Protein AF-A0A7C3SGL2-F1 (afdb_monomer_lite)

Foldseek 3Di:
DDDDDDDPDDDDDPPDDDDDDDDDDDPPDDDPDPVVVVQVVLLVCCVVVPLVSVVVVLVVCVVVLLVVLVVLAPPVCVVVDDSVVLSVVLSVVCSVCVVVCSVCVVDGPSVVSSVSSVVSSVVVCCVCVNPVVVVVVVVPPPDDDDDDDDDCPPPVVPVVPPPPDDDDDDDD

Structure (mmCIF, N/CA/C/O backbone):
data_AF-A0A7C3SGL2-F1
#
_entry.id   AF-A0A7C3SGL2-F1
#
loop_
_atom_site.group_PDB
_atom_site.id
_atom_site.type_symbol
_atom_site.label_atom_id
_atom_site.label_alt_id
_atom_site.label_comp_id
_atom_site.label_asym_id
_atom_site.label_entity_id
_atom_site.label_seq_id
_atom_site.pdbx_PDB_ins_code
_atom_site.Cartn_x
_atom_site.Cartn_y
_atom_site.Cartn_z
_atom_site.occupancy
_atom_site.B_iso_or_equiv
_atom_site.auth_seq_id
_atom_site.auth_comp_id
_atom_site.auth_asym_id
_atom_site.auth_atom_id
_atom_site.pdbx_PDB_model_num
ATOM 1 N N . MET A 1 1 ? -5.826 -8.218 -45.890 1.00 40.28 1 MET A N 1
ATOM 2 C CA . MET A 1 1 ? -5.444 -8.233 -44.462 1.00 40.28 1 MET A CA 1
ATOM 3 C C . MET A 1 1 ? -5.030 -6.820 -44.098 1.00 40.28 1 MET A C 1
ATOM 5 O O . MET A 1 1 ? -3.961 -6.387 -44.502 1.00 40.28 1 MET A O 1
ATOM 9 N N . GLY A 1 2 ? -5.971 -6.060 -43.537 1.00 35.06 2 GLY A N 1
ATOM 10 C CA . GLY A 1 2 ? -5.929 -4.599 -43.487 1.00 35.06 2 GLY A CA 1
ATOM 11 C C . GLY A 1 2 ? -5.451 -4.060 -42.144 1.00 35.06 2 GLY A C 1
ATOM 12 O O . GLY A 1 2 ? -5.992 -4.415 -41.101 1.00 35.06 2 GLY A O 1
ATOM 13 N N . PHE A 1 3 ? -4.456 -3.180 -42.222 1.00 42.38 3 PHE A N 1
ATOM 14 C CA . PHE A 1 3 ? -4.116 -2.176 -41.222 1.00 42.38 3 PHE A CA 1
ATOM 15 C C . PHE A 1 3 ? -5.347 -1.317 -40.899 1.00 42.38 3 PHE A C 1
ATOM 17 O O . PHE A 1 3 ? -5.945 -0.739 -41.804 1.00 42.38 3 PHE A O 1
ATOM 24 N N . LEU A 1 4 ? -5.673 -1.163 -39.617 1.00 43.72 4 LEU A N 1
ATOM 25 C CA . LEU A 1 4 ? -6.458 -0.029 -39.136 1.00 43.72 4 LEU A CA 1
ATOM 26 C C . LEU A 1 4 ? -5.603 0.768 -38.154 1.00 43.72 4 LEU A C 1
ATOM 28 O O . LEU A 1 4 ? -5.586 0.512 -36.952 1.00 43.72 4 LEU A O 1
ATOM 32 N N . LEU A 1 5 ? -4.902 1.757 -38.717 1.00 39.53 5 LEU A N 1
ATOM 33 C CA . LEU A 1 5 ? -4.623 3.019 -38.044 1.00 39.53 5 LEU A CA 1
ATOM 34 C C . LEU A 1 5 ? -5.968 3.594 -37.591 1.00 39.53 5 LEU A C 1
ATOM 36 O O . LEU A 1 5 ? -6.777 4.005 -38.425 1.00 39.53 5 LEU A O 1
ATOM 40 N N . ARG A 1 6 ? -6.203 3.666 -36.283 1.00 41.56 6 ARG A N 1
ATOM 41 C CA . ARG A 1 6 ? -7.149 4.641 -35.748 1.00 41.56 6 ARG A CA 1
ATOM 42 C C . ARG A 1 6 ? -6.323 5.835 -35.284 1.00 41.56 6 ARG A C 1
ATOM 44 O O . ARG A 1 6 ? -5.596 5.742 -34.301 1.00 41.56 6 ARG A O 1
ATOM 51 N N . HIS A 1 7 ? -6.415 6.904 -36.069 1.00 41.22 7 HIS A N 1
ATOM 52 C CA . HIS A 1 7 ? -5.991 8.253 -35.721 1.00 41.22 7 HIS A CA 1
ATOM 53 C C . HIS A 1 7 ? -6.457 8.578 -34.298 1.00 41.22 7 HIS A C 1
ATOM 55 O O . HIS A 1 7 ? -7.657 8.549 -34.025 1.00 41.22 7 HIS A O 1
ATOM 61 N N . TYR A 1 8 ? -5.511 8.848 -33.401 1.00 38.25 8 TYR A N 1
ATOM 62 C CA . TYR A 1 8 ? -5.802 9.586 -32.181 1.00 38.25 8 TYR A CA 1
ATOM 63 C C . TYR A 1 8 ? -5.614 11.053 -32.541 1.00 38.25 8 TYR A C 1
ATOM 65 O O . TYR A 1 8 ? -4.495 11.551 -32.646 1.00 38.25 8 TYR A O 1
ATOM 73 N N . ASP A 1 9 ? -6.735 11.664 -32.886 1.00 33.16 9 ASP A N 1
ATOM 74 C CA . ASP A 1 9 ? -6.850 13.062 -33.246 1.00 33.16 9 ASP A CA 1
ATOM 75 C C . ASP A 1 9 ? -6.618 13.907 -31.988 1.00 33.16 9 ASP A C 1
ATOM 77 O O . ASP A 1 9 ? -7.224 13.679 -30.937 1.00 33.16 9 ASP A O 1
ATOM 81 N N . ALA A 1 10 ? -5.650 14.812 -32.082 1.00 41.94 10 ALA A N 1
ATOM 82 C CA . ALA A 1 10 ? -5.288 15.741 -31.033 1.00 41.94 10 ALA A CA 1
ATOM 83 C C . ALA A 1 10 ? -6.213 16.953 -31.131 1.00 41.94 10 ALA A C 1
ATOM 85 O O . ALA A 1 10 ? -6.023 17.792 -32.006 1.00 41.94 10 ALA A O 1
ATOM 86 N N . HIS A 1 11 ? -7.167 17.067 -30.209 1.00 36.38 11 HIS A N 1
ATOM 87 C CA . HIS A 1 11 ? -7.841 18.334 -29.957 1.00 36.38 11 HIS A CA 1
ATOM 88 C C . HIS A 1 11 ? -7.804 18.691 -28.471 1.00 36.38 11 HIS A C 1
ATOM 90 O O . HIS A 1 11 ? -8.339 17.987 -27.619 1.00 36.38 11 HIS A O 1
ATOM 96 N N . GLU A 1 12 ? -7.122 19.813 -28.245 1.00 34.84 12 GLU A N 1
ATOM 97 C CA . GLU A 1 12 ? -7.320 20.818 -27.204 1.00 34.84 12 GLU A CA 1
ATOM 98 C C . GLU A 1 12 ? -7.155 20.396 -25.737 1.00 34.84 12 GLU A C 1
ATOM 100 O O . GLU A 1 12 ? -8.082 19.990 -25.042 1.00 34.84 12 GLU A O 1
ATOM 105 N N . VAL A 1 13 ? -5.928 20.587 -25.245 1.00 38.31 13 VAL A N 1
ATOM 106 C CA . VAL A 1 13 ? -5.643 20.722 -23.816 1.00 38.31 13 VAL A CA 1
ATOM 107 C C . VAL A 1 13 ? -6.081 22.121 -23.385 1.00 38.31 13 VAL A C 1
ATOM 109 O O . VAL A 1 13 ? -5.330 23.083 -23.533 1.00 38.31 13 VAL A O 1
ATOM 112 N N . ASP A 1 14 ? -7.295 22.219 -22.849 1.00 34.22 14 ASP A N 1
ATOM 113 C CA . ASP A 1 14 ? -7.682 23.317 -21.968 1.00 34.22 14 ASP A CA 1
ATOM 114 C C . ASP A 1 14 ? -6.989 23.095 -20.611 1.00 34.22 14 ASP A C 1
ATOM 116 O O . ASP A 1 14 ? -7.275 22.150 -19.871 1.00 34.22 14 ASP A O 1
ATOM 120 N N . MET A 1 15 ? -5.966 23.910 -20.351 1.00 50.91 15 MET A N 1
ATOM 121 C CA . MET A 1 15 ? -5.244 23.970 -19.084 1.00 50.91 15 MET A CA 1
ATOM 122 C C . MET A 1 15 ? -5.965 24.927 -18.130 1.00 50.91 15 MET A C 1
ATOM 124 O O . MET A 1 15 ? -5.590 26.091 -18.065 1.00 50.91 15 MET A O 1
ATOM 128 N N . ASP A 1 16 ? -6.946 24.427 -17.377 1.00 42.88 16 ASP A N 1
ATOM 129 C CA . ASP A 1 16 ? -7.250 24.865 -16.003 1.00 42.88 16 ASP A CA 1
ATOM 130 C C . ASP A 1 16 ? -8.246 23.886 -15.346 1.00 42.88 16 ASP A C 1
ATOM 132 O O . ASP A 1 16 ? -9.463 24.035 -15.433 1.00 42.88 16 ASP A O 1
ATOM 136 N N . GLN A 1 17 ? -7.755 22.824 -14.694 1.00 40.81 17 GLN A N 1
ATOM 137 C CA . GLN A 1 17 ? -8.630 21.974 -13.880 1.00 40.81 17 GLN A CA 1
ATOM 138 C C . GLN A 1 17 ? -7.907 21.479 -12.617 1.00 40.81 17 GLN A C 1
ATOM 140 O O . GLN A 1 17 ? -6.964 20.688 -12.718 1.00 40.81 17 GLN A O 1
ATOM 145 N N . PRO A 1 18 ? -8.322 21.908 -11.407 1.00 41.19 18 PRO A N 1
ATOM 146 C CA . PRO A 1 18 ? -7.765 21.374 -10.173 1.00 41.19 18 PRO A CA 1
ATOM 147 C C . PRO A 1 18 ? -8.177 19.907 -10.025 1.00 41.19 18 PRO A C 1
ATOM 149 O O . PRO A 1 18 ? -9.315 19.538 -10.308 1.00 41.19 18 PRO A O 1
ATOM 152 N N . ALA A 1 19 ? -7.231 19.074 -9.585 1.00 42.19 19 ALA A N 1
ATOM 153 C CA . ALA A 1 19 ? -7.353 17.629 -9.422 1.00 42.19 19 ALA A CA 1
ATOM 154 C C . ALA A 1 19 ? -8.522 17.230 -8.495 1.00 42.19 19 ALA A C 1
ATOM 156 O O . ALA A 1 19 ? -8.354 16.991 -7.300 1.00 42.19 19 ALA A O 1
ATOM 157 N N . GLY A 1 20 ? -9.720 17.152 -9.070 1.00 42.62 20 GLY A N 1
ATOM 158 C CA . GLY A 1 20 ? -10.919 16.596 -8.469 1.00 42.62 20 GLY A CA 1
ATOM 159 C C . GLY A 1 20 ? -10.934 15.082 -8.631 1.00 42.62 20 GLY A C 1
ATOM 160 O O . GLY A 1 20 ? -11.043 14.558 -9.736 1.00 42.62 20 GLY A O 1
ATOM 161 N N . GLN A 1 21 ? -10.800 14.399 -7.499 1.00 50.38 21 GLN A N 1
ATOM 162 C CA . GLN A 1 21 ? -11.311 13.067 -7.180 1.00 50.38 21 GLN A CA 1
ATOM 163 C C . GLN A 1 21 ? -12.211 12.434 -8.273 1.00 50.38 21 GLN A C 1
ATOM 165 O O . GLN A 1 21 ? -13.401 12.729 -8.358 1.00 50.38 21 GLN A O 1
ATOM 170 N N . GLN A 1 22 ? -11.678 11.498 -9.066 1.00 39.56 22 GLN A N 1
ATOM 171 C CA . GLN A 1 22 ? -12.520 10.542 -9.791 1.00 39.56 22 GLN A CA 1
ATOM 172 C C . GLN A 1 22 ? -12.807 9.350 -8.862 1.00 39.56 22 GLN A C 1
ATOM 174 O O . GLN A 1 22 ? -11.872 8.617 -8.524 1.00 39.56 22 GLN A O 1
ATOM 179 N N . PRO A 1 23 ? -14.055 9.131 -8.404 1.00 52.06 23 PRO A N 1
ATOM 180 C CA . PRO A 1 23 ? -14.408 7.886 -7.732 1.00 52.06 23 PRO A CA 1
ATOM 181 C C . PRO A 1 23 ? -14.334 6.714 -8.733 1.00 52.06 23 PRO A C 1
ATOM 183 O O . PRO A 1 23 ? -14.708 6.881 -9.898 1.00 52.06 23 PRO A O 1
ATOM 186 N N . PRO A 1 24 ? -13.850 5.525 -8.325 1.00 50.03 24 PRO A N 1
ATOM 187 C CA . PRO A 1 24 ? -13.756 4.376 -9.221 1.00 50.03 24 PRO A CA 1
ATOM 188 C C . PRO A 1 24 ? -15.155 3.873 -9.635 1.00 50.03 24 PRO A C 1
ATOM 190 O O . PRO A 1 24 ? -16.049 3.793 -8.788 1.00 50.03 24 PRO A O 1
ATOM 193 N N . PRO A 1 25 ? -15.365 3.491 -10.911 1.00 38.38 25 PRO A N 1
ATOM 194 C CA . PRO A 1 25 ? -16.620 2.898 -11.355 1.00 38.38 25 PRO A CA 1
ATOM 195 C C . PRO A 1 25 ? -16.770 1.466 -10.823 1.00 38.38 25 PRO A C 1
ATOM 197 O O . PRO A 1 25 ? -15.850 0.655 -10.926 1.00 38.38 25 PRO A O 1
ATOM 200 N N . GLY A 1 26 ? -17.967 1.141 -10.326 1.00 42.38 26 GLY A N 1
ATOM 201 C CA . GLY A 1 26 ? -18.420 -0.243 -10.169 1.00 42.38 26 GLY A CA 1
ATOM 202 C C . GLY A 1 26 ? -18.494 -0.767 -8.738 1.00 42.38 26 GLY A C 1
ATOM 203 O O . GLY A 1 26 ? -17.855 -1.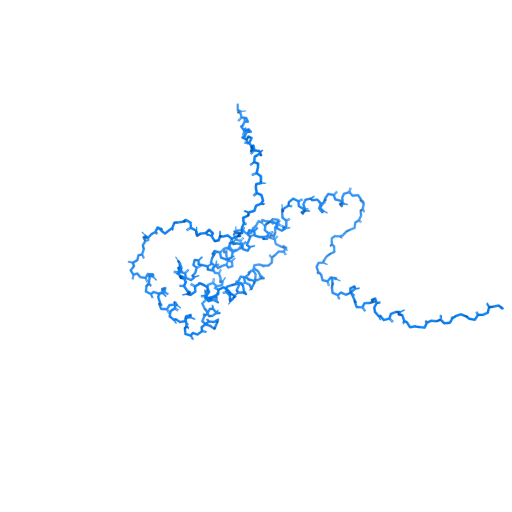762 -8.408 1.00 42.38 26 GLY A O 1
ATOM 204 N N . SER A 1 27 ? -19.363 -0.164 -7.921 1.00 53.22 27 SER A N 1
ATOM 205 C CA . SER A 1 27 ? -20.055 -0.886 -6.848 1.00 53.22 27 SER A CA 1
ATOM 206 C C . SER A 1 27 ? -21.017 -1.891 -7.493 1.00 53.22 27 SER A C 1
ATOM 208 O O . SER A 1 27 ? -22.192 -1.609 -7.714 1.00 53.22 27 SER A O 1
ATOM 210 N N . ALA A 1 28 ? -20.489 -3.048 -7.888 1.00 41.00 28 ALA A N 1
ATOM 211 C CA . ALA A 1 28 ? -21.296 -4.223 -8.178 1.00 41.00 28 ALA A CA 1
ATOM 212 C C . ALA A 1 28 ? -21.354 -5.057 -6.897 1.00 41.00 28 ALA A C 1
ATOM 214 O O . ALA A 1 28 ? -20.497 -5.896 -6.624 1.00 41.00 28 ALA A O 1
ATOM 215 N N . ALA A 1 29 ? -22.365 -4.757 -6.088 1.00 49.97 29 ALA A N 1
ATOM 216 C CA . ALA A 1 29 ? -22.793 -5.569 -4.968 1.00 49.97 29 ALA A CA 1
ATOM 217 C C . ALA A 1 29 ? -23.183 -6.977 -5.454 1.00 49.97 29 ALA A C 1
ATOM 219 O O . ALA A 1 29 ? -24.191 -7.129 -6.138 1.00 49.97 29 ALA A O 1
ATOM 220 N N . ALA A 1 30 ? -22.404 -7.999 -5.092 1.00 42.50 30 ALA A N 1
ATOM 221 C CA . ALA A 1 30 ? -22.824 -9.404 -5.113 1.00 42.50 30 ALA A CA 1
ATOM 222 C C . ALA A 1 30 ? -21.832 -10.268 -4.308 1.00 42.50 30 ALA A C 1
ATOM 224 O O . ALA A 1 30 ? -20.790 -10.662 -4.823 1.00 42.50 30 ALA A O 1
ATOM 225 N N . GLY A 1 31 ? -22.158 -10.547 -3.038 1.00 38.16 31 GLY A N 1
ATOM 226 C CA . GLY A 1 31 ? -21.374 -11.439 -2.161 1.00 38.16 31 GLY A CA 1
ATOM 227 C C . GLY A 1 31 ? -21.584 -11.244 -0.648 1.00 38.16 31 GLY A C 1
ATOM 228 O O . GLY A 1 31 ? -20.741 -11.616 0.159 1.00 38.16 31 GLY A O 1
ATOM 229 N N . 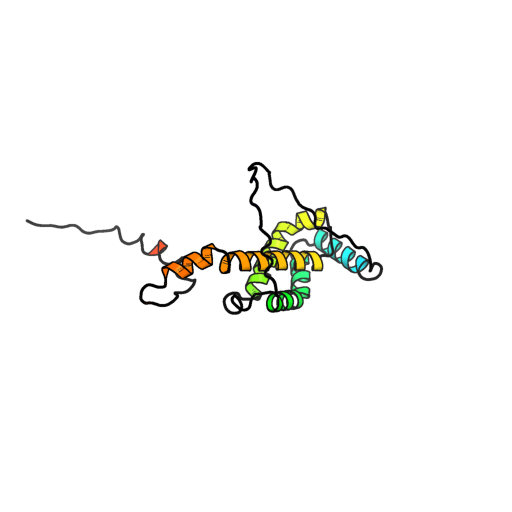ALA A 1 32 ? -22.676 -10.605 -0.223 1.00 49.41 32 ALA A N 1
ATOM 230 C CA . ALA A 1 32 ? -22.845 -10.117 1.144 1.00 49.41 32 ALA A CA 1
ATOM 231 C C . ALA A 1 32 ? -23.576 -11.124 2.050 1.00 49.41 32 ALA A C 1
ATOM 233 O O . ALA A 1 32 ? -24.800 -11.173 2.063 1.00 49.41 32 ALA A O 1
ATOM 234 N N . ALA A 1 33 ? -22.824 -11.896 2.836 1.00 38.78 33 ALA A N 1
ATOM 235 C CA . ALA A 1 33 ? -23.295 -12.407 4.133 1.00 38.78 33 ALA A CA 1
ATOM 236 C C . ALA A 1 33 ? -22.122 -12.815 5.042 1.00 38.78 33 ALA A C 1
ATOM 238 O O . ALA A 1 33 ? -22.171 -12.576 6.243 1.00 38.78 33 ALA A O 1
ATOM 239 N N . GLY A 1 34 ? -21.042 -13.365 4.470 1.00 39.00 34 GLY A N 1
ATOM 240 C CA . GLY A 1 34 ? -19.826 -13.733 5.214 1.00 39.00 34 GLY A CA 1
ATOM 241 C C . GLY A 1 34 ? -18.689 -12.707 5.135 1.00 39.00 34 GLY A C 1
ATOM 242 O O . GLY A 1 34 ? -17.963 -12.521 6.105 1.00 39.00 34 GLY A O 1
ATOM 243 N N . GLU A 1 35 ? -18.549 -12.006 4.005 1.00 44.72 35 GLU A N 1
ATOM 244 C CA . GLU A 1 35 ? -17.431 -11.076 3.770 1.00 44.72 35 GLU A CA 1
ATOM 245 C C . GLU A 1 35 ? -17.651 -9.714 4.453 1.00 44.72 35 GLU A C 1
ATOM 247 O O . GLU A 1 35 ? -16.759 -9.206 5.128 1.00 44.72 35 GLU A O 1
ATOM 252 N N . GLY A 1 36 ? -18.881 -9.186 4.422 1.00 55.59 36 GLY A N 1
ATOM 253 C CA . GLY A 1 36 ? -19.193 -7.867 4.991 1.00 55.59 36 GLY A CA 1
ATOM 254 C C . GLY A 1 36 ? -19.012 -7.752 6.513 1.00 55.59 36 GLY A C 1
ATOM 255 O O . GLY A 1 36 ? -18.669 -6.681 7.009 1.00 55.59 36 GLY A O 1
ATOM 256 N N . HIS A 1 37 ? -19.188 -8.843 7.270 1.00 53.66 37 HIS A N 1
ATOM 257 C CA . HIS A 1 37 ? -18.970 -8.830 8.723 1.00 53.66 37 HIS A CA 1
ATOM 258 C C . HIS A 1 37 ? -17.475 -8.765 9.080 1.00 53.66 37 HIS A C 1
ATOM 260 O O . HIS A 1 37 ? -17.079 -8.012 9.971 1.00 53.66 37 HIS A O 1
ATOM 266 N N . LEU A 1 38 ? -16.639 -9.504 8.339 1.00 59.56 38 LEU A N 1
ATOM 267 C CA . LEU A 1 38 ? -15.179 -9.482 8.489 1.00 59.56 38 LEU A CA 1
ATOM 268 C C . LEU A 1 38 ? -14.607 -8.109 8.112 1.00 59.56 38 LEU A C 1
ATOM 270 O O . LEU A 1 38 ? -13.678 -7.617 8.761 1.00 59.56 38 LEU A O 1
ATOM 274 N N . ASP A 1 39 ? -15.206 -7.459 7.114 1.00 76.50 39 ASP A N 1
ATOM 275 C CA . ASP A 1 39 ? -14.861 -6.096 6.719 1.00 76.50 39 ASP A CA 1
ATOM 276 C C . ASP A 1 39 ? -15.219 -5.083 7.812 1.00 76.50 39 ASP A C 1
ATOM 278 O O . ASP A 1 39 ? -14.394 -4.238 8.169 1.00 76.50 39 ASP A O 1
ATOM 282 N N . GLN A 1 40 ? -16.405 -5.194 8.416 1.00 83.81 40 GLN A N 1
ATOM 283 C CA . GLN A 1 40 ? -16.848 -4.269 9.460 1.00 83.81 40 GLN A CA 1
ATOM 284 C C . GLN A 1 40 ? -16.016 -4.386 10.746 1.00 83.81 40 GLN A C 1
ATOM 286 O O . GLN A 1 40 ? -15.640 -3.366 11.333 1.00 83.81 40 GLN A O 1
ATOM 291 N N . GLU A 1 41 ? -15.671 -5.606 11.163 1.00 88.88 41 GLU A N 1
ATOM 292 C CA . GLU A 1 41 ? -14.792 -5.835 12.315 1.00 88.88 41 GLU A CA 1
ATOM 293 C C . GLU A 1 41 ? -13.374 -5.295 12.057 1.00 88.88 41 GLU A C 1
ATOM 295 O O . GLU A 1 41 ? -12.750 -4.675 12.924 1.00 88.88 41 GLU A O 1
ATOM 300 N N . THR A 1 42 ? -12.874 -5.465 10.833 1.00 89.62 42 THR A N 1
ATOM 301 C CA . THR A 1 42 ? -11.574 -4.929 10.417 1.00 89.62 42 THR A CA 1
ATOM 302 C C . THR A 1 42 ? -11.568 -3.404 10.431 1.00 89.62 42 THR A C 1
ATOM 304 O O . THR A 1 42 ? -10.641 -2.802 10.977 1.00 89.62 42 THR A O 1
ATOM 307 N N . LEU A 1 43 ? -12.623 -2.761 9.927 1.00 91.56 43 LEU A N 1
ATOM 308 C CA . LEU A 1 43 ? -12.777 -1.306 9.999 1.00 91.56 43 LEU A CA 1
ATOM 309 C C . LEU A 1 43 ? -12.866 -0.803 11.446 1.00 91.56 43 LEU A C 1
ATOM 311 O O . LEU A 1 43 ? -12.264 0.220 11.769 1.00 91.56 43 LEU A O 1
ATOM 315 N N . ALA A 1 44 ? -13.565 -1.516 12.333 1.00 92.12 44 ALA A N 1
ATOM 316 C CA . ALA A 1 44 ? -13.617 -1.167 13.753 1.00 92.12 44 ALA A CA 1
ATOM 317 C C . ALA A 1 44 ? -12.225 -1.231 14.410 1.00 92.12 44 ALA A C 1
ATOM 319 O O . ALA A 1 44 ? -11.831 -0.296 15.111 1.00 92.12 44 ALA A O 1
ATOM 320 N N . ARG A 1 45 ? -11.442 -2.283 14.126 1.00 93.50 45 ARG A N 1
ATOM 321 C CA . ARG A 1 45 ? -10.048 -2.402 14.596 1.00 93.50 45 ARG A CA 1
ATOM 322 C C . ARG A 1 45 ? -9.159 -1.277 14.070 1.00 93.50 45 ARG A C 1
ATOM 324 O O . ARG A 1 45 ? -8.369 -0.734 14.835 1.00 93.50 45 ARG A O 1
ATOM 331 N N . LEU A 1 46 ? -9.294 -0.912 12.795 1.00 94.25 46 LEU A N 1
ATOM 332 C CA . LEU A 1 46 ? -8.526 0.185 12.199 1.00 94.25 46 LEU A CA 1
ATOM 333 C C . LEU A 1 46 ? -8.875 1.542 12.815 1.00 94.25 46 LEU A C 1
ATOM 335 O O . LEU A 1 46 ? -7.974 2.333 13.059 1.00 94.25 46 LEU A O 1
ATOM 339 N N . ARG A 1 47 ? -10.152 1.803 13.123 1.00 94.19 47 ARG A N 1
ATOM 340 C CA . ARG A 1 47 ? -10.562 3.045 13.802 1.00 94.19 47 ARG A CA 1
ATOM 341 C C . ARG A 1 47 ? -10.024 3.145 15.227 1.00 94.19 47 ARG A C 1
ATOM 343 O O . ARG A 1 47 ? -9.724 4.242 15.679 1.00 94.19 47 ARG A O 1
ATOM 350 N N . ARG A 1 48 ? -9.912 2.016 15.932 1.00 95.81 48 ARG A N 1
ATOM 351 C CA . ARG A 1 48 ? -9.433 1.981 17.320 1.00 95.81 48 ARG A CA 1
ATOM 352 C C . ARG A 1 48 ? -7.909 2.018 17.425 1.00 95.81 48 ARG A C 1
ATOM 354 O O . ARG A 1 48 ? -7.376 2.770 18.229 1.00 95.81 48 ARG A O 1
ATOM 361 N N . ASP A 1 49 ? -7.223 1.199 16.629 1.00 95.88 49 ASP A N 1
ATOM 362 C CA . ASP A 1 49 ? -5.780 0.959 16.770 1.00 95.88 49 ASP A CA 1
ATOM 363 C C . ASP A 1 49 ? -4.953 1.626 15.646 1.00 95.88 49 ASP A C 1
ATOM 365 O O . ASP A 1 49 ? -3.727 1.488 15.606 1.00 95.88 49 ASP A O 1
ATOM 369 N N . GLY A 1 50 ? -5.607 2.310 14.701 1.00 94.50 50 GLY A N 1
ATOM 370 C CA . GLY A 1 50 ? -4.980 3.106 13.647 1.00 94.50 50 GLY A CA 1
ATOM 371 C C . GLY A 1 50 ? -3.957 2.332 12.815 1.00 94.50 50 GLY A C 1
ATOM 372 O O . GLY A 1 50 ? -4.182 1.200 12.367 1.00 94.50 50 GLY A O 1
ATOM 373 N N . GLN A 1 51 ? -2.788 2.947 12.636 1.00 94.88 51 GLN A N 1
ATOM 374 C CA . GLN A 1 51 ? -1.683 2.385 11.857 1.00 94.88 51 GLN A CA 1
ATOM 375 C C . GLN A 1 51 ? -1.162 1.050 12.421 1.00 94.88 51 GLN A C 1
ATOM 377 O O . GLN A 1 51 ? -0.673 0.218 11.657 1.00 94.88 51 GLN A O 1
ATOM 382 N N . ALA A 1 52 ? -1.317 0.782 13.724 1.00 96.12 52 ALA A N 1
ATOM 383 C CA . ALA A 1 52 ? -0.916 -0.498 14.307 1.00 96.12 52 ALA A CA 1
ATOM 384 C C . ALA A 1 52 ? -1.819 -1.653 13.836 1.00 96.12 52 ALA A C 1
ATOM 386 O O . ALA A 1 52 ? -1.327 -2.750 13.560 1.00 96.12 52 ALA A O 1
ATOM 387 N N . ALA A 1 53 ? -3.132 -1.422 13.704 1.00 96.00 53 ALA A N 1
ATOM 388 C CA . ALA A 1 53 ? -4.032 -2.396 13.080 1.00 96.00 53 ALA A CA 1
ATOM 389 C C . ALA A 1 53 ? -3.742 -2.554 11.587 1.00 96.00 53 ALA A C 1
ATOM 391 O O . ALA A 1 53 ? -3.705 -3.687 11.102 1.00 96.00 53 ALA A O 1
ATOM 392 N N . LEU A 1 54 ? -3.465 -1.448 10.886 1.00 96.50 54 LEU A N 1
ATOM 393 C CA . LEU A 1 54 ? -3.092 -1.486 9.473 1.00 96.50 54 LEU A CA 1
ATOM 394 C C . LEU A 1 54 ? -1.857 -2.363 9.249 1.00 96.50 54 LEU A C 1
ATOM 396 O O . LEU A 1 54 ? -1.887 -3.224 8.378 1.00 96.50 54 LEU A O 1
ATOM 400 N N . ALA A 1 55 ? -0.803 -2.202 10.053 1.00 97.06 55 ALA A N 1
ATOM 401 C CA . ALA A 1 55 ? 0.412 -3.010 9.943 1.00 97.06 55 ALA A CA 1
ATOM 402 C C . ALA A 1 55 ? 0.126 -4.512 10.103 1.00 97.06 55 ALA A C 1
ATOM 404 O O . ALA A 1 55 ? 0.607 -5.326 9.313 1.00 97.06 55 ALA A O 1
ATOM 405 N N . ARG A 1 56 ? -0.710 -4.893 11.079 1.00 96.06 56 ARG A N 1
ATOM 406 C CA . ARG A 1 56 ? -1.094 -6.298 11.297 1.00 96.06 56 ARG A CA 1
ATOM 407 C C . ARG A 1 56 ? -1.867 -6.877 10.113 1.00 96.06 56 ARG A C 1
ATOM 409 O O . ARG A 1 56 ? -1.553 -7.984 9.677 1.00 96.06 56 ARG A O 1
ATOM 416 N N . GLU A 1 57 ? -2.846 -6.146 9.582 1.00 94.88 57 GLU A N 1
ATOM 417 C CA . GLU A 1 57 ? -3.602 -6.600 8.405 1.00 94.88 57 GLU A CA 1
ATOM 418 C C . GLU A 1 57 ? -2.747 -6.632 7.139 1.00 94.88 57 GLU A C 1
ATOM 420 O O . GLU A 1 57 ? -2.817 -7.572 6.345 1.00 94.88 57 GLU A O 1
ATOM 425 N N . PHE A 1 58 ? -1.870 -5.646 6.967 1.00 96.25 58 PHE A N 1
ATOM 426 C CA . PHE A 1 58 ? -0.953 -5.601 5.839 1.00 96.25 58 PHE A CA 1
ATOM 427 C C . PHE A 1 58 ? -0.031 -6.825 5.829 1.00 96.25 58 PHE A C 1
ATOM 429 O O . PHE A 1 58 ? 0.126 -7.471 4.792 1.00 96.25 58 PHE A O 1
ATOM 436 N N . LEU A 1 59 ? 0.519 -7.208 6.987 1.00 96.25 59 LEU A N 1
ATOM 437 C CA . LEU A 1 59 ? 1.345 -8.411 7.122 1.00 96.25 59 LEU A CA 1
ATOM 438 C C . LEU A 1 59 ? 0.578 -9.691 6.765 1.00 96.25 59 LEU A C 1
ATOM 440 O O . LEU A 1 59 ? 1.129 -10.542 6.061 1.00 96.25 59 LEU A O 1
ATOM 444 N N . ARG A 1 60 ? -0.699 -9.806 7.158 1.00 95.38 60 ARG A N 1
ATOM 445 C CA . ARG A 1 60 ? -1.563 -10.938 6.766 1.00 95.38 60 ARG A CA 1
ATOM 446 C C . ARG A 1 60 ? -1.738 -11.041 5.252 1.00 95.38 60 ARG A C 1
ATOM 448 O O . ARG A 1 60 ? -1.769 -12.140 4.700 1.00 95.38 60 ARG A O 1
ATOM 455 N N . HIS A 1 61 ? -1.821 -9.907 4.562 1.00 94.50 61 HIS A N 1
ATOM 456 C CA . HIS A 1 61 ? -2.013 -9.863 3.112 1.00 94.50 61 HIS A CA 1
ATOM 457 C C . HIS A 1 61 ? -0.714 -9.787 2.300 1.00 94.50 61 HIS A C 1
ATOM 459 O O . HIS A 1 61 ? -0.757 -9.945 1.074 1.00 94.50 61 HIS A O 1
ATOM 465 N N . ARG A 1 62 ? 0.442 -9.616 2.955 1.00 95.12 62 ARG A N 1
ATOM 466 C CA . ARG A 1 62 ? 1.745 -9.364 2.321 1.00 95.12 62 ARG A CA 1
ATOM 467 C C . ARG A 1 62 ? 2.079 -10.372 1.227 1.00 95.12 62 ARG A C 1
ATOM 46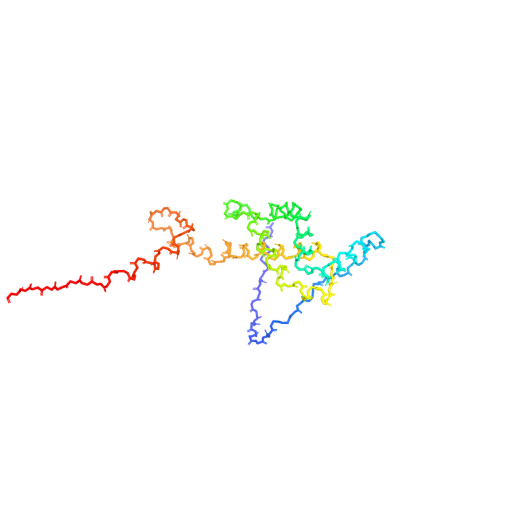9 O O . ARG A 1 62 ? 2.430 -9.978 0.120 1.00 95.12 62 ARG A O 1
ATOM 476 N N . HIS A 1 63 ? 1.920 -11.668 1.495 1.00 96.88 63 HIS A N 1
ATOM 477 C CA . HIS A 1 63 ? 2.217 -12.717 0.513 1.00 96.88 63 HIS A CA 1
ATOM 478 C C . HIS A 1 63 ? 1.317 -12.631 -0.735 1.00 96.88 63 HIS A C 1
ATOM 480 O O . HIS A 1 63 ? 1.773 -12.828 -1.861 1.00 96.88 63 HIS A O 1
ATOM 486 N N . ARG A 1 64 ? 0.036 -12.286 -0.560 1.00 96.00 64 ARG A N 1
ATOM 487 C CA . ARG A 1 64 ? -0.925 -12.172 -1.666 1.00 96.00 64 ARG A CA 1
ATOM 488 C C . ARG A 1 64 ? -0.645 -10.943 -2.531 1.00 96.00 64 ARG A C 1
ATOM 490 O O . ARG A 1 64 ? -0.712 -11.039 -3.756 1.00 96.00 64 ARG A O 1
ATOM 497 N N . LEU A 1 65 ? -0.300 -9.820 -1.902 1.00 96.75 65 LEU A N 1
ATOM 498 C CA . LEU A 1 65 ? 0.120 -8.603 -2.600 1.00 96.75 65 LEU A CA 1
ATOM 499 C C . LEU A 1 65 ? 1.454 -8.816 -3.328 1.00 96.75 65 LEU A C 1
ATOM 501 O O . LEU A 1 65 ? 1.565 -8.446 -4.494 1.00 96.75 65 LEU A O 1
ATOM 505 N N . ARG A 1 66 ? 2.418 -9.505 -2.702 1.00 96.88 66 ARG A N 1
ATOM 506 C CA . ARG A 1 66 ? 3.690 -9.884 -3.337 1.00 96.88 66 ARG A CA 1
ATOM 507 C C . ARG A 1 66 ? 3.472 -10.669 -4.626 1.00 96.88 66 ARG A C 1
ATOM 509 O O . ARG A 1 66 ? 3.968 -10.265 -5.671 1.00 96.88 66 ARG A O 1
ATOM 516 N N . ARG A 1 67 ? 2.677 -11.743 -4.571 1.00 95.88 67 ARG A N 1
ATOM 517 C CA . ARG A 1 67 ? 2.363 -12.556 -5.756 1.00 95.88 67 ARG A CA 1
ATOM 518 C C . ARG A 1 67 ? 1.707 -11.721 -6.856 1.00 95.88 67 ARG A C 1
ATOM 520 O O . ARG A 1 67 ? 1.983 -11.914 -8.033 1.00 95.88 67 ARG A O 1
ATOM 527 N N . MET A 1 68 ? 0.835 -10.783 -6.484 1.00 95.62 68 MET A N 1
ATOM 528 C CA . MET A 1 68 ? 0.236 -9.872 -7.454 1.00 95.62 68 MET A CA 1
ATOM 529 C C . MET A 1 68 ? 1.285 -8.983 -8.134 1.00 95.62 68 MET A C 1
ATOM 531 O O . MET A 1 68 ? 1.188 -8.780 -9.342 1.00 95.62 68 MET A O 1
ATOM 535 N N . ILE A 1 69 ? 2.257 -8.459 -7.382 1.00 95.56 69 ILE A N 1
ATOM 536 C CA . ILE A 1 69 ? 3.354 -7.652 -7.932 1.00 95.56 69 ILE A CA 1
ATOM 537 C C . ILE A 1 69 ? 4.183 -8.492 -8.900 1.00 95.56 69 ILE A C 1
ATOM 539 O O . ILE A 1 69 ? 4.366 -8.081 -10.039 1.00 95.56 69 ILE A O 1
ATOM 543 N N . GLU A 1 70 ? 4.605 -9.688 -8.488 1.00 94.00 70 GLU A N 1
ATOM 544 C CA . GLU A 1 70 ? 5.411 -10.601 -9.312 1.00 94.00 70 GLU A CA 1
ATOM 545 C C . GLU A 1 70 ? 4.730 -10.942 -10.649 1.00 94.00 70 GLU A C 1
ATOM 547 O O . GLU A 1 70 ? 5.397 -11.031 -11.673 1.00 94.00 70 GLU A O 1
ATOM 552 N N . VAL A 1 71 ? 3.400 -11.086 -10.659 1.00 93.38 71 VAL A N 1
ATOM 553 C CA . VAL A 1 71 ? 2.627 -11.384 -11.878 1.00 93.38 71 VAL A CA 1
ATOM 554 C C . VAL A 1 71 ? 2.414 -10.153 -12.767 1.00 93.38 71 VAL A C 1
ATOM 556 O O . VAL A 1 71 ? 2.281 -10.291 -13.980 1.00 93.38 71 VAL A O 1
ATOM 559 N N . ARG A 1 72 ? 2.314 -8.953 -12.185 1.00 92.19 72 ARG A N 1
ATOM 560 C CA . ARG A 1 72 ? 1.929 -7.725 -12.908 1.00 92.19 72 ARG A CA 1
ATOM 561 C C . ARG A 1 72 ? 3.102 -6.824 -13.281 1.00 92.19 72 ARG A C 1
ATOM 563 O O . ARG A 1 72 ? 2.919 -5.888 -14.058 1.00 92.19 72 ARG A O 1
ATOM 570 N N . LEU A 1 73 ? 4.277 -7.054 -12.711 1.00 90.62 73 LEU A N 1
ATOM 571 C CA . LEU A 1 73 ? 5.477 -6.316 -13.068 1.00 90.62 73 LEU A CA 1
ATOM 572 C C . LEU A 1 73 ? 5.960 -6.775 -14.453 1.00 90.62 73 LEU A C 1
ATOM 574 O O . LEU A 1 73 ? 6.101 -7.971 -14.697 1.00 90.62 73 LEU A O 1
ATOM 578 N N . ASP A 1 74 ? 6.210 -5.830 -15.365 1.00 85.88 74 ASP A N 1
ATOM 579 C CA . ASP A 1 74 ? 6.739 -6.148 -16.692 1.00 85.88 74 ASP A CA 1
ATOM 580 C C . ASP A 1 74 ? 8.095 -6.856 -16.556 1.00 85.88 74 ASP A C 1
ATOM 582 O O . ASP A 1 74 ? 8.926 -6.489 -15.719 1.00 85.88 74 ASP A O 1
ATOM 586 N N . ARG A 1 75 ? 8.348 -7.857 -17.402 1.00 84.50 75 ARG A N 1
ATOM 587 C CA . ARG A 1 75 ? 9.592 -8.636 -17.384 1.00 84.50 75 ARG A CA 1
ATOM 588 C C . ARG A 1 75 ? 10.845 -7.766 -17.547 1.00 84.50 75 ARG A C 1
ATOM 590 O O . ARG A 1 75 ? 11.900 -8.146 -17.055 1.00 84.50 75 ARG A O 1
ATOM 597 N N . ARG A 1 76 ? 10.751 -6.604 -18.200 1.00 82.50 76 ARG A N 1
ATOM 598 C CA . ARG A 1 76 ? 11.858 -5.637 -18.327 1.00 82.50 76 ARG A CA 1
ATOM 599 C C . ARG A 1 76 ? 12.228 -4.969 -17.000 1.00 82.50 76 ARG A C 1
ATOM 601 O O . ARG A 1 76 ? 13.359 -4.516 -16.842 1.00 82.50 76 ARG A O 1
ATOM 608 N N . LEU A 1 77 ? 11.287 -4.911 -16.060 1.00 84.75 77 LEU A N 1
ATOM 609 C CA . LEU A 1 77 ? 11.495 -4.413 -14.698 1.00 84.75 77 LEU A CA 1
ATOM 610 C C . LEU A 1 77 ? 11.768 -5.536 -13.701 1.00 84.75 77 LEU A C 1
ATOM 612 O O . LEU A 1 77 ? 12.340 -5.278 -12.640 1.00 84.75 77 LEU A O 1
ATOM 616 N N . ALA A 1 78 ? 11.394 -6.771 -14.040 1.00 75.94 78 ALA A N 1
ATOM 617 C CA . ALA A 1 78 ? 11.742 -7.949 -13.263 1.00 75.94 78 ALA A CA 1
ATOM 618 C C . ALA A 1 78 ? 13.275 -8.067 -13.166 1.00 75.94 78 ALA A C 1
ATOM 620 O O . ALA A 1 78 ? 13.963 -8.290 -14.159 1.00 75.94 78 ALA A O 1
ATOM 621 N N . GLY A 1 79 ? 13.809 -7.861 -11.959 1.00 80.44 79 GLY A N 1
ATOM 622 C CA . GLY A 1 79 ? 15.250 -7.828 -11.675 1.00 80.44 79 GLY A CA 1
ATOM 623 C C . GLY A 1 79 ? 15.835 -6.432 -11.430 1.00 80.44 79 GLY A C 1
ATOM 624 O O . GLY A 1 79 ? 16.949 -6.340 -10.927 1.00 80.44 79 GLY A O 1
ATOM 625 N N . ARG A 1 80 ? 15.095 -5.354 -11.728 1.00 86.06 80 ARG A N 1
ATOM 626 C CA . ARG A 1 80 ? 15.458 -3.972 -11.342 1.00 86.06 80 ARG A CA 1
ATOM 627 C C . ARG A 1 80 ? 14.685 -3.470 -10.127 1.00 86.06 80 ARG A C 1
ATOM 629 O O . ARG A 1 80 ? 15.148 -2.570 -9.441 1.00 86.06 80 ARG A O 1
ATOM 636 N N . VAL A 1 81 ? 13.507 -4.036 -9.881 1.00 90.62 81 VAL A N 1
ATOM 637 C CA . VAL A 1 81 ? 12.635 -3.672 -8.763 1.00 90.62 81 VAL A CA 1
ATOM 638 C C . VAL A 1 81 ? 12.371 -4.912 -7.915 1.00 90.62 81 VAL A C 1
ATOM 640 O O . VAL A 1 81 ? 11.911 -5.927 -8.441 1.00 90.62 81 VAL A O 1
ATOM 643 N N . ASP A 1 82 ? 12.637 -4.825 -6.610 1.00 92.12 82 ASP A N 1
ATOM 644 C CA . ASP A 1 82 ? 12.251 -5.862 -5.648 1.00 92.12 82 ASP A CA 1
ATOM 645 C C . ASP A 1 82 ? 10.766 -5.696 -5.266 1.00 92.12 82 ASP A C 1
ATOM 647 O O . ASP A 1 82 ? 10.358 -4.615 -4.829 1.00 92.12 82 ASP A O 1
ATOM 651 N N . PRO A 1 83 ? 9.929 -6.746 -5.382 1.00 93.62 83 PRO A N 1
ATOM 652 C CA . PRO A 1 83 ? 8.571 -6.737 -4.846 1.00 93.62 83 PRO A CA 1
ATOM 653 C C . PRO A 1 83 ? 8.464 -6.303 -3.377 1.00 93.62 83 PRO A C 1
ATOM 655 O O . PRO A 1 83 ? 7.432 -5.751 -2.993 1.00 93.62 83 PRO A O 1
ATOM 658 N N . SER A 1 84 ? 9.486 -6.549 -2.551 1.00 93.56 84 SER A N 1
ATOM 659 C CA . SER A 1 84 ? 9.488 -6.136 -1.139 1.00 93.56 84 SER A CA 1
ATOM 660 C C . SER A 1 84 ? 9.483 -4.612 -0.992 1.00 93.56 84 SER A C 1
ATOM 662 O O . SER A 1 84 ? 8.637 -4.089 -0.272 1.00 93.56 84 SER A O 1
ATOM 664 N N . GLU A 1 85 ? 10.313 -3.907 -1.763 1.00 94.31 85 GLU A N 1
ATOM 665 C CA . GLU A 1 85 ? 10.361 -2.435 -1.803 1.00 94.31 85 GLU A CA 1
ATOM 666 C C . GLU A 1 85 ? 9.018 -1.834 -2.237 1.00 94.31 85 GLU A C 1
ATOM 668 O O . GLU A 1 85 ? 8.519 -0.865 -1.661 1.00 94.31 85 GLU A O 1
ATOM 673 N N . VAL A 1 86 ? 8.371 -2.451 -3.231 1.00 95.56 86 VAL A N 1
ATOM 674 C CA . VAL A 1 86 ? 7.042 -2.022 -3.692 1.00 95.56 86 VAL A CA 1
ATOM 675 C C . VAL A 1 86 ? 6.006 -2.156 -2.574 1.00 95.56 86 VAL A C 1
ATOM 677 O O . VAL A 1 86 ? 5.147 -1.283 -2.419 1.00 95.56 86 VAL A O 1
ATOM 680 N N . LEU A 1 87 ? 6.072 -3.229 -1.783 1.00 97.00 87 LEU A N 1
ATOM 681 C CA . LEU A 1 87 ? 5.172 -3.436 -0.648 1.00 97.00 87 LEU A CA 1
ATOM 682 C C . LEU A 1 87 ? 5.427 -2.438 0.476 1.00 97.00 87 LEU A C 1
ATOM 684 O O . LEU A 1 87 ? 4.466 -1.929 1.045 1.00 97.00 87 LEU A O 1
ATOM 688 N N . GLU A 1 88 ? 6.684 -2.137 0.779 1.00 96.88 88 GLU A N 1
ATOM 689 C CA . GLU A 1 88 ? 7.040 -1.148 1.799 1.00 96.88 88 GLU A CA 1
ATOM 690 C C . GLU A 1 88 ? 6.527 0.240 1.424 1.00 96.88 88 GLU A C 1
ATOM 692 O O . GLU A 1 88 ? 5.841 0.891 2.214 1.00 96.88 88 GLU A O 1
ATOM 697 N N . GLN A 1 89 ? 6.736 0.655 0.176 1.00 96.88 89 GLN A N 1
ATOM 698 C CA . GLN A 1 89 ? 6.203 1.922 -0.323 1.00 96.88 89 GLN A CA 1
ATOM 699 C C . GLN A 1 89 ? 4.671 1.943 -0.342 1.00 96.88 89 GLN A C 1
ATOM 701 O O . GLN A 1 89 ? 4.069 2.949 0.034 1.00 96.88 89 GLN A O 1
ATOM 706 N N . THR A 1 90 ? 4.033 0.826 -0.714 1.00 97.44 90 THR A N 1
ATOM 707 C CA . THR A 1 90 ? 2.569 0.688 -0.632 1.00 97.44 90 THR A CA 1
ATOM 708 C C . THR A 1 90 ? 2.092 0.860 0.811 1.00 97.44 90 THR A C 1
ATOM 710 O O . THR A 1 90 ? 1.106 1.552 1.050 1.00 97.44 90 THR A O 1
ATOM 713 N N . PHE A 1 91 ? 2.777 0.252 1.783 1.00 97.81 91 PHE A N 1
ATOM 714 C CA . PHE A 1 91 ? 2.425 0.385 3.193 1.00 97.81 91 PHE A CA 1
ATOM 715 C C . PHE A 1 91 ? 2.549 1.835 3.669 1.00 97.81 91 PHE A C 1
ATOM 717 O O . PHE A 1 91 ? 1.630 2.334 4.314 1.00 97.81 91 PHE A O 1
ATOM 724 N N . LEU A 1 92 ? 3.630 2.534 3.311 1.00 97.88 92 LEU A N 1
ATOM 725 C CA . LEU A 1 92 ? 3.807 3.951 3.648 1.00 97.88 92 LEU A CA 1
ATOM 726 C C . LEU A 1 92 ? 2.711 4.833 3.033 1.00 97.88 92 LEU A C 1
ATOM 728 O O . LEU A 1 92 ? 2.242 5.784 3.658 1.00 97.88 92 LEU A O 1
ATOM 732 N N . GLU A 1 93 ? 2.274 4.538 1.811 1.00 97.38 93 GLU A N 1
ATOM 733 C CA . GLU A 1 93 ? 1.144 5.228 1.187 1.00 97.38 93 GLU A CA 1
ATOM 734 C C . GLU A 1 93 ? -0.178 4.937 1.901 1.00 97.38 93 GLU A C 1
ATOM 736 O O . GLU A 1 93 ? -0.889 5.874 2.265 1.00 97.38 93 GLU A O 1
ATOM 741 N N . ALA A 1 94 ? -0.455 3.669 2.197 1.00 97.19 94 ALA A N 1
ATOM 742 C CA . ALA A 1 94 ? -1.633 3.270 2.957 1.00 97.19 94 ALA A CA 1
ATOM 743 C C . ALA A 1 94 ? -1.656 3.925 4.348 1.00 97.19 94 ALA A C 1
ATOM 745 O O . ALA A 1 94 ? -2.688 4.419 4.790 1.00 97.19 94 ALA A O 1
ATOM 746 N N . ALA A 1 95 ? -0.511 3.993 5.026 1.00 97.31 95 ALA A N 1
ATOM 747 C CA . ALA A 1 95 ? -0.390 4.611 6.338 1.00 97.31 95 ALA A CA 1
ATOM 748 C C . ALA A 1 95 ? -0.702 6.117 6.306 1.00 97.31 95 ALA A C 1
ATOM 750 O O . ALA A 1 95 ? -1.297 6.622 7.256 1.00 97.31 95 ALA A O 1
ATOM 751 N N . ARG A 1 96 ? -0.345 6.817 5.217 1.00 97.31 96 ARG A N 1
ATOM 752 C CA . ARG A 1 96 ? -0.652 8.246 5.008 1.00 97.31 96 ARG A CA 1
ATOM 753 C C . ARG A 1 96 ? -2.114 8.499 4.644 1.00 97.31 96 ARG A C 1
ATOM 755 O O . ARG A 1 96 ? -2.658 9.530 5.012 1.00 97.31 96 ARG A O 1
ATOM 762 N N . GLN A 1 97 ? -2.738 7.582 3.908 1.00 95.88 97 GLN A N 1
ATOM 763 C CA . GLN A 1 97 ? -4.120 7.721 3.434 1.00 95.88 97 GLN A CA 1
ATOM 764 C C . GLN A 1 97 ? -5.153 7.046 4.350 1.00 95.88 97 GLN A C 1
ATOM 766 O O . GLN A 1 97 ? -6.346 7.063 4.043 1.00 95.88 97 GLN A O 1
ATOM 771 N N . LEU A 1 98 ? -4.718 6.451 5.466 1.00 95.69 98 LEU A N 1
ATOM 772 C CA . LEU A 1 98 ? -5.571 5.657 6.349 1.00 95.69 98 LEU A CA 1
ATOM 773 C C . LEU A 1 98 ? -6.781 6.451 6.856 1.00 95.69 98 LEU A C 1
ATOM 775 O O . LEU A 1 98 ? -7.899 5.946 6.793 1.00 95.69 98 LEU A O 1
ATOM 779 N N . ASP A 1 99 ? -6.582 7.693 7.299 1.00 94.50 99 ASP A N 1
ATOM 780 C CA . ASP A 1 99 ? -7.667 8.519 7.841 1.00 94.50 99 ASP A CA 1
ATOM 781 C C . ASP A 1 99 ? -8.730 8.832 6.779 1.00 94.50 99 ASP A C 1
ATOM 783 O O . ASP A 1 99 ? -9.931 8.695 7.022 1.00 94.50 99 ASP A O 1
ATOM 787 N N . GLN A 1 100 ? -8.294 9.162 5.559 1.00 94.75 100 GLN A N 1
ATOM 788 C CA . GLN A 1 100 ? -9.191 9.401 4.427 1.00 94.75 100 GLN A CA 1
ATOM 789 C C . GLN A 1 100 ? -9.956 8.130 4.039 1.00 94.75 100 GLN A C 1
ATOM 791 O O . GLN A 1 100 ? -11.162 8.179 3.781 1.00 94.75 100 GLN A O 1
ATOM 796 N N . TYR A 1 101 ? -9.275 6.983 4.034 1.00 94.12 101 TYR A N 1
ATOM 797 C CA . TYR A 1 101 ? -9.907 5.692 3.794 1.00 94.12 101 TYR A CA 1
ATOM 798 C C . TYR A 1 101 ? -10.957 5.369 4.866 1.00 94.12 101 TYR A C 1
ATOM 800 O O . TYR A 1 101 ? -12.050 4.934 4.518 1.00 94.12 101 TYR A O 1
ATOM 808 N N . LEU A 1 102 ? -10.688 5.620 6.151 1.00 93.19 102 LEU A N 1
ATOM 809 C CA . LEU A 1 102 ? -11.636 5.340 7.238 1.00 93.19 102 LEU A CA 1
ATOM 810 C C . LEU A 1 102 ? -12.864 6.260 7.244 1.00 93.19 102 LEU A C 1
ATOM 812 O O . LEU A 1 102 ? -13.921 5.839 7.735 1.00 93.19 102 LEU A O 1
ATOM 816 N N . ALA A 1 103 ? -12.729 7.473 6.702 1.00 92.12 103 ALA A N 1
ATOM 817 C CA . ALA A 1 103 ? -13.816 8.438 6.569 1.00 92.12 103 ALA A CA 1
ATOM 818 C C . ALA A 1 103 ? -14.854 8.024 5.511 1.00 92.12 103 ALA A C 1
ATOM 820 O O . ALA A 1 103 ? -16.047 8.208 5.729 1.00 92.12 103 ALA A O 1
ATOM 821 N N . GLN A 1 104 ? -14.414 7.454 4.383 1.00 87.94 104 GLN A N 1
ATOM 822 C CA . GLN A 1 104 ? -15.303 7.089 3.267 1.00 87.94 104 GLN A CA 1
ATOM 823 C C . GLN A 1 104 ? -15.587 5.584 3.183 1.00 87.94 104 GLN A C 1
ATOM 825 O O . GLN A 1 104 ? -16.659 5.190 2.736 1.00 87.94 104 GLN A O 1
ATOM 830 N N . ALA A 1 105 ? -14.618 4.756 3.585 1.00 82.94 105 ALA A N 1
ATOM 831 C CA . ALA A 1 105 ? -14.608 3.293 3.513 1.00 82.94 105 ALA A CA 1
ATOM 832 C C . ALA A 1 105 ? -15.305 2.722 2.255 1.00 82.94 105 ALA A C 1
ATOM 834 O O . ALA A 1 105 ? -16.217 1.904 2.376 1.00 82.94 105 ALA A O 1
ATOM 835 N N . PRO A 1 106 ? -14.899 3.135 1.035 1.00 80.06 106 PRO A N 1
ATOM 836 C CA . PRO A 1 106 ? -15.647 2.838 -0.190 1.00 80.06 106 PRO A CA 1
ATOM 837 C C . PRO A 1 106 ? -15.567 1.365 -0.614 1.00 80.06 106 PRO A C 1
ATOM 839 O O . PRO A 1 106 ? -16.320 0.926 -1.480 1.00 80.06 106 PRO A O 1
ATOM 842 N N . MET A 1 107 ? -14.619 0.609 -0.055 1.00 89.00 107 MET A N 1
ATOM 843 C CA . MET A 1 107 ? -14.393 -0.800 -0.357 1.00 89.00 107 MET A CA 1
ATOM 844 C C . MET A 1 107 ? -13.699 -1.504 0.819 1.00 89.00 107 MET A C 1
ATOM 846 O O . MET A 1 107 ? -13.099 -0.827 1.655 1.00 89.00 107 MET A O 1
ATOM 850 N N . PRO A 1 108 ? -13.714 -2.847 0.857 1.00 91.56 108 PRO A N 1
ATOM 851 C CA . PRO A 1 108 ? -12.922 -3.653 1.783 1.00 91.56 108 PRO A CA 1
ATOM 852 C C . PRO A 1 108 ? -11.428 -3.303 1.799 1.00 91.56 108 PRO A C 1
ATOM 854 O O . PRO A 1 108 ? -10.832 -3.015 0.754 1.00 91.56 108 PRO A O 1
ATOM 857 N N . LEU A 1 109 ? -10.789 -3.445 2.968 1.00 92.31 109 LEU A N 1
ATOM 858 C CA . LEU A 1 109 ? -9.383 -3.067 3.184 1.00 92.31 109 LEU A CA 1
ATOM 859 C C . LEU A 1 109 ? -8.447 -3.734 2.175 1.00 92.31 109 LEU A C 1
ATOM 861 O O . LEU A 1 109 ? -7.573 -3.086 1.602 1.00 92.31 109 LEU A O 1
ATOM 865 N N . PHE A 1 110 ? -8.631 -5.033 1.936 1.00 92.62 110 PHE A N 1
ATOM 866 C CA . PHE A 1 110 ? -7.773 -5.771 1.016 1.00 92.62 110 PHE A CA 1
ATOM 867 C C . PHE A 1 110 ? -7.886 -5.257 -0.427 1.00 92.62 110 PHE A C 1
ATOM 869 O O . PHE A 1 110 ? -6.877 -5.190 -1.131 1.00 92.62 110 PHE A O 1
ATOM 876 N N . LEU A 1 111 ? -9.086 -4.874 -0.873 1.00 93.44 111 LEU A N 1
ATOM 877 C CA . LEU A 1 111 ? -9.280 -4.315 -2.213 1.00 93.44 111 LEU A CA 1
ATOM 878 C C . LEU A 1 111 ? -8.642 -2.933 -2.332 1.00 93.44 111 LEU A C 1
ATOM 880 O O . LEU A 1 111 ? -8.006 -2.648 -3.347 1.00 93.44 111 LEU A O 1
ATOM 884 N N . TRP A 1 112 ? -8.720 -2.129 -1.275 1.00 95.50 112 TRP A N 1
ATOM 885 C CA . TRP A 1 112 ? -8.045 -0.839 -1.225 1.00 95.50 112 TRP A CA 1
ATOM 886 C C . TRP A 1 112 ? -6.515 -0.983 -1.263 1.00 95.50 112 TRP A C 1
ATOM 888 O O . TRP A 1 112 ? -5.856 -0.344 -2.082 1.00 95.50 112 TRP A O 1
ATOM 898 N N . LEU A 1 113 ? -5.936 -1.909 -0.489 1.00 96.44 113 LEU A N 1
ATOM 899 C CA . LEU A 1 113 ? -4.498 -2.211 -0.556 1.00 96.44 113 LEU A CA 1
ATOM 900 C C . LEU A 1 113 ? -4.083 -2.714 -1.945 1.00 96.44 113 LEU A C 1
ATOM 902 O O . LEU A 1 113 ? -3.066 -2.287 -2.491 1.00 96.44 113 LEU A O 1
ATOM 906 N N . ARG A 1 114 ? -4.893 -3.589 -2.550 1.00 95.69 114 ARG A N 1
ATOM 907 C CA . ARG A 1 114 ? -4.676 -4.087 -3.915 1.00 95.69 114 ARG A CA 1
ATOM 908 C C . ARG A 1 114 ? -4.686 -2.948 -4.938 1.00 95.69 114 ARG A C 1
ATOM 910 O O . ARG A 1 114 ? -3.890 -2.973 -5.878 1.00 95.69 114 ARG A O 1
ATOM 917 N N . TYR A 1 115 ? -5.585 -1.981 -4.767 1.00 96.00 115 TYR A N 1
ATOM 918 C CA . TYR A 1 115 ? -5.663 -0.789 -5.602 1.00 96.00 115 TYR A CA 1
ATOM 919 C C . TYR A 1 115 ? -4.385 0.051 -5.489 1.00 96.00 115 TYR A C 1
ATOM 921 O O . TYR A 1 115 ? -3.757 0.302 -6.519 1.00 96.00 115 TYR A O 1
ATOM 929 N N . LEU A 1 116 ? -3.939 0.384 -4.271 1.00 96.69 116 LEU A N 1
ATOM 930 C CA . LEU A 1 116 ? -2.701 1.148 -4.047 1.00 96.69 116 LEU A CA 1
ATOM 931 C C . LEU A 1 116 ? -1.477 0.453 -4.654 1.00 96.69 116 LEU A C 1
ATOM 933 O O . LEU A 1 116 ? -0.711 1.064 -5.399 1.00 96.69 116 LEU A O 1
ATOM 937 N N . THR A 1 117 ? -1.335 -0.857 -4.436 1.00 97.69 117 THR A N 1
ATOM 938 C CA . THR A 1 117 ? -0.251 -1.627 -5.062 1.00 97.69 117 THR A CA 1
ATOM 939 C C . THR A 1 117 ? -0.324 -1.570 -6.593 1.00 97.69 117 THR A C 1
ATOM 941 O O . THR A 1 117 ? 0.703 -1.459 -7.258 1.00 97.69 117 THR A O 1
ATOM 944 N N . GLY A 1 118 ? -1.525 -1.628 -7.176 1.00 96.31 118 GLY A N 1
ATOM 945 C CA . GLY A 1 118 ? -1.720 -1.492 -8.622 1.00 96.31 118 GLY A CA 1
ATOM 946 C C . GLY A 1 118 ? -1.281 -0.128 -9.159 1.00 96.31 118 GLY A C 1
ATOM 947 O O . GLY A 1 118 ? -0.568 -0.076 -10.162 1.00 96.31 118 GLY A O 1
ATOM 948 N N . GLN A 1 119 ? -1.644 0.955 -8.465 1.00 96.25 119 GLN A N 1
ATOM 949 C CA . GLN A 1 119 ? -1.196 2.311 -8.802 1.00 96.25 119 GLN A CA 1
ATOM 950 C C . GLN A 1 119 ? 0.330 2.419 -8.754 1.00 96.25 119 GLN A C 1
ATOM 952 O O . GLN A 1 119 ? 0.944 2.959 -9.676 1.00 96.25 119 GLN A O 1
ATOM 957 N N . ARG A 1 120 ? 0.964 1.823 -7.736 1.00 95.00 120 ARG A N 1
ATOM 958 C CA . ARG A 1 120 ? 2.426 1.814 -7.619 1.00 95.00 120 ARG A CA 1
ATOM 959 C C . ARG A 1 120 ? 3.099 1.080 -8.779 1.00 95.00 120 ARG A C 1
ATOM 961 O O . ARG A 1 120 ? 4.061 1.601 -9.338 1.00 95.00 120 ARG A O 1
ATOM 968 N N . ILE A 1 121 ? 2.583 -0.083 -9.183 1.00 94.50 121 ILE A N 1
ATOM 969 C CA . ILE A 1 121 ? 3.101 -0.828 -10.345 1.00 94.50 121 ILE A CA 1
ATOM 970 C C . ILE A 1 121 ? 2.990 0.015 -11.623 1.00 94.50 121 ILE A C 1
ATOM 972 O O . ILE A 1 121 ? 3.958 0.110 -12.376 1.00 94.50 121 ILE A O 1
ATOM 976 N N . LEU A 1 122 ? 1.849 0.674 -11.844 1.00 93.19 122 LEU A N 1
ATOM 977 C CA . LEU A 1 122 ? 1.648 1.540 -13.009 1.00 93.19 122 LEU A CA 1
ATOM 978 C C . LEU A 1 122 ? 2.613 2.736 -13.010 1.00 93.19 122 LEU A C 1
ATOM 980 O O . LEU A 1 122 ? 3.174 3.078 -14.051 1.00 93.19 122 LEU A O 1
ATOM 984 N N . ALA A 1 123 ? 2.838 3.355 -11.849 1.00 92.44 123 ALA A N 1
ATOM 985 C CA . ALA A 1 123 ? 3.803 4.441 -11.706 1.00 92.44 123 ALA A CA 1
ATOM 986 C C . ALA A 1 123 ? 5.230 3.982 -12.047 1.00 92.44 123 ALA A C 1
ATOM 988 O O . ALA A 1 123 ? 5.938 4.680 -12.772 1.00 92.44 123 ALA A O 1
ATOM 989 N N . LEU A 1 124 ? 5.630 2.786 -11.602 1.00 92.38 124 LEU A N 1
ATOM 990 C CA . LEU A 1 124 ? 6.928 2.196 -11.948 1.00 92.38 124 LEU A CA 1
ATOM 991 C C . LEU A 1 124 ? 7.046 1.924 -13.453 1.00 92.38 124 LEU A C 1
ATOM 993 O O . LEU A 1 124 ? 8.080 2.212 -14.051 1.00 92.38 124 LEU A O 1
ATOM 997 N N . HIS A 1 125 ? 5.984 1.426 -14.094 1.00 90.69 125 HIS A N 1
ATOM 998 C CA . HIS A 1 125 ? 5.975 1.233 -15.549 1.00 90.69 125 HIS A CA 1
ATOM 999 C C . HIS A 1 125 ? 6.195 2.553 -16.287 1.00 90.69 125 HIS A C 1
ATOM 1001 O O . HIS A 1 125 ? 7.021 2.617 -17.192 1.00 90.69 125 HIS A O 1
ATOM 1007 N N . ARG A 1 126 ? 5.521 3.627 -15.866 1.00 88.31 126 ARG A N 1
ATOM 1008 C CA . ARG A 1 126 ? 5.700 4.961 -16.460 1.00 88.31 126 ARG A CA 1
ATOM 1009 C C . ARG A 1 126 ? 7.104 5.519 -16.234 1.00 88.31 126 ARG A C 1
ATOM 1011 O O . ARG A 1 126 ? 7.677 6.077 -17.160 1.00 88.31 126 ARG A O 1
ATOM 1018 N N . GLN A 1 127 ? 7.664 5.338 -15.040 1.00 86.94 127 GLN A N 1
ATOM 1019 C CA . GLN A 1 127 ? 8.998 5.835 -14.694 1.00 86.94 127 GLN A CA 1
ATOM 1020 C C . GLN A 1 127 ? 10.102 5.175 -15.533 1.00 86.94 127 GLN A C 1
ATOM 1022 O O . GLN A 1 127 ? 11.021 5.852 -15.981 1.00 86.94 127 GLN A O 1
ATOM 1027 N N . PHE A 1 128 ? 10.021 3.861 -15.745 1.00 83.75 128 PHE A N 1
ATOM 1028 C CA . PHE A 1 128 ? 11.109 3.100 -16.367 1.00 83.75 128 PHE A CA 1
ATOM 1029 C C . PHE A 1 128 ? 10.883 2.740 -17.842 1.00 83.75 128 PHE A C 1
ATOM 1031 O O . PHE A 1 128 ? 11.849 2.417 -18.531 1.00 83.75 128 PHE A O 1
ATOM 1038 N N . LEU A 1 129 ? 9.639 2.762 -18.333 1.00 81.75 129 LEU A N 1
ATOM 1039 C CA . LEU A 1 129 ? 9.301 2.496 -19.741 1.00 81.75 129 LEU A CA 1
ATOM 1040 C C . LEU A 1 129 ? 8.653 3.695 -20.448 1.00 81.75 129 LEU A C 1
ATOM 1042 O O . LEU A 1 129 ? 8.292 3.585 -21.619 1.00 81.75 129 LEU A O 1
ATOM 1046 N N . GLY A 1 130 ? 8.481 4.827 -19.761 1.00 71.81 130 GLY A N 1
ATOM 1047 C CA . GLY A 1 130 ? 7.978 6.055 -20.368 1.00 71.81 130 GLY A CA 1
ATOM 1048 C C . GLY A 1 130 ? 8.924 6.628 -21.435 1.00 71.81 130 GLY A C 1
ATOM 1049 O O . GLY A 1 130 ? 10.097 6.251 -21.498 1.00 71.81 130 GLY A O 1
ATOM 1050 N N . PRO A 1 131 ? 8.440 7.566 -22.269 1.00 59.72 131 PRO A N 1
ATOM 1051 C CA . PRO A 1 131 ? 9.200 8.126 -23.390 1.00 59.72 131 PRO A CA 1
ATOM 1052 C C . PRO A 1 131 ? 10.546 8.755 -22.983 1.00 59.72 131 PRO A C 1
ATOM 1054 O O . PRO A 1 131 ? 11.500 8.673 -23.748 1.00 59.72 131 PRO A O 1
ATOM 1057 N N . GLU A 1 132 ? 10.686 9.288 -21.765 1.00 53.47 132 GLU A N 1
ATOM 1058 C CA . GLU A 1 132 ? 11.975 9.801 -21.267 1.00 53.47 132 GLU A CA 1
ATOM 1059 C C . GLU A 1 132 ? 13.026 8.708 -21.010 1.00 53.47 132 GLU A C 1
ATOM 1061 O O . GLU A 1 132 ? 14.211 8.915 -21.277 1.00 53.47 132 GLU A O 1
ATOM 1066 N N . ALA A 1 133 ? 12.622 7.508 -20.581 1.00 53.88 133 ALA A N 1
ATOM 1067 C CA . ALA A 1 133 ? 13.543 6.376 -20.435 1.00 53.88 133 ALA A CA 1
ATOM 1068 C C . ALA A 1 133 ? 14.055 5.879 -21.804 1.00 53.88 133 ALA A C 1
ATOM 1070 O O . ALA A 1 133 ? 15.189 5.402 -21.925 1.00 53.88 133 ALA A O 1
ATOM 1071 N N . ALA A 1 134 ? 13.247 6.046 -22.857 1.00 51.25 134 ALA A N 1
ATOM 1072 C CA . ALA A 1 134 ? 13.652 5.790 -24.238 1.00 51.25 134 ALA A CA 1
ATOM 1073 C C . ALA A 1 134 ? 14.626 6.857 -24.777 1.00 51.25 134 ALA A C 1
ATOM 1075 O O . ALA A 1 134 ? 15.481 6.538 -25.599 1.00 51.25 134 ALA A O 1
ATOM 1076 N N . VAL A 1 135 ? 14.543 8.108 -24.310 1.00 47.53 135 VAL A N 1
ATOM 1077 C CA . VAL A 1 135 ? 15.496 9.176 -24.674 1.00 47.53 135 VAL A CA 1
ATOM 1078 C C . VAL A 1 135 ? 16.826 9.010 -23.933 1.00 47.53 135 VAL A C 1
ATOM 1080 O O . VAL A 1 135 ? 17.883 9.147 -24.545 1.00 47.53 135 VAL A O 1
ATOM 1083 N N . SER A 1 136 ? 16.803 8.615 -22.655 1.00 45.00 136 SER A N 1
ATOM 1084 C CA . SER A 1 136 ? 18.027 8.330 -21.886 1.00 45.00 136 SER A CA 1
ATOM 1085 C C . SER A 1 136 ? 18.807 7.118 -22.417 1.00 45.00 136 SER A C 1
ATOM 1087 O O . SER A 1 136 ? 20.021 7.050 -22.241 1.00 45.00 136 SER A O 1
ATOM 1089 N N . SER A 1 137 ? 18.138 6.180 -23.093 1.00 49.44 137 SER A N 1
ATOM 1090 C CA . SER A 1 137 ? 18.792 5.047 -23.762 1.00 49.44 137 SER A CA 1
ATOM 1091 C C . SER A 1 137 ? 19.268 5.357 -25.187 1.00 49.44 137 SER A C 1
ATOM 1093 O O . SER A 1 137 ? 20.105 4.622 -25.698 1.00 49.44 137 SER A O 1
ATOM 1095 N N . GLN A 1 138 ? 18.816 6.455 -25.805 1.00 46.44 138 GLN A N 1
ATOM 1096 C CA . GLN A 1 138 ? 19.226 6.855 -27.161 1.00 46.44 138 GLN A CA 1
ATOM 1097 C C . GLN A 1 138 ? 20.468 7.756 -27.204 1.00 46.44 138 GLN A C 1
ATOM 1099 O O . GLN A 1 138 ? 21.098 7.861 -28.251 1.00 46.44 138 GLN A O 1
ATOM 1104 N N . THR A 1 139 ? 20.890 8.358 -26.090 1.00 45.06 139 THR A N 1
ATOM 1105 C CA . THR A 1 139 ? 22.165 9.101 -26.021 1.00 45.06 139 THR A CA 1
ATOM 1106 C C . THR A 1 139 ? 23.371 8.233 -25.646 1.00 45.06 139 THR A C 1
ATOM 1108 O O . THR A 1 139 ? 24.489 8.739 -25.595 1.00 45.06 139 THR A O 1
ATOM 1111 N N . ALA A 1 140 ? 23.179 6.925 -25.434 1.00 47.66 140 ALA A N 1
ATOM 1112 C CA . ALA A 1 140 ? 24.245 5.987 -25.071 1.00 47.66 140 ALA A CA 1
ATOM 1113 C C . ALA A 1 140 ? 24.733 5.090 -26.229 1.00 47.66 140 ALA A C 1
ATOM 1115 O O . ALA A 1 140 ? 25.652 4.296 -26.028 1.00 47.66 140 ALA A O 1
ATOM 1116 N N . ASP A 1 141 ? 24.193 5.232 -27.445 1.00 44.34 141 ASP A N 1
ATOM 1117 C CA . ASP A 1 141 ? 24.729 4.573 -28.645 1.00 44.34 141 ASP A CA 1
ATOM 1118 C C . ASP A 1 141 ? 25.769 5.469 -29.328 1.00 44.34 141 ASP A C 1
ATOM 1120 O O . ASP A 1 141 ? 25.581 6.047 -30.396 1.00 44.34 141 ASP A O 1
ATOM 1124 N N . GLY A 1 142 ? 26.898 5.614 -28.639 1.00 47.78 142 GLY A N 1
ATOM 1125 C CA . GLY A 1 142 ? 28.000 6.462 -29.066 1.00 47.78 142 GLY A CA 1
ATOM 1126 C C . GLY A 1 142 ? 29.238 6.291 -28.197 1.00 47.78 142 GLY A C 1
ATOM 1127 O O . GLY A 1 142 ? 29.739 7.271 -27.666 1.00 47.78 142 GLY A O 1
ATOM 1128 N N . ARG A 1 143 ? 29.745 5.051 -28.106 1.00 42.81 143 ARG A N 1
ATOM 1129 C CA . ARG A 1 143 ? 31.061 4.663 -27.550 1.00 42.81 143 ARG A CA 1
ATOM 1130 C C . ARG A 1 143 ? 31.157 4.563 -26.009 1.00 42.81 143 ARG A C 1
ATOM 1132 O O . ARG A 1 143 ? 31.317 5.544 -25.305 1.00 42.81 143 ARG A O 1
ATOM 1139 N N . ALA A 1 144 ? 31.262 3.303 -25.568 1.00 43.38 144 ALA A N 1
ATOM 1140 C CA . ALA A 1 144 ? 31.960 2.796 -24.377 1.00 43.38 144 ALA A CA 1
ATOM 1141 C C . ALA A 1 144 ? 31.444 3.166 -22.965 1.00 43.38 144 ALA A C 1
ATOM 1143 O O . ALA A 1 144 ? 31.628 4.275 -22.485 1.00 43.38 144 ALA A O 1
ATOM 1144 N N . GLY A 1 145 ? 31.012 2.132 -22.224 1.00 39.22 145 GLY A N 1
ATOM 1145 C CA . GLY A 1 145 ? 31.213 2.046 -20.769 1.00 39.22 145 GLY A CA 1
ATOM 1146 C C . GLY A 1 145 ? 29.955 1.894 -19.905 1.00 39.22 145 GLY A C 1
ATOM 1147 O O . GLY A 1 145 ? 29.278 2.869 -19.640 1.00 39.22 145 GLY A O 1
ATOM 1148 N N . ARG A 1 146 ? 29.724 0.662 -19.414 1.00 39.09 146 ARG A N 1
ATOM 1149 C CA . ARG A 1 146 ? 29.069 0.242 -18.145 1.00 39.09 146 ARG A CA 1
ATOM 1150 C C . ARG A 1 146 ? 27.866 1.065 -17.607 1.00 39.09 146 ARG A C 1
ATOM 1152 O O . ARG A 1 146 ? 28.056 2.202 -17.194 1.00 39.09 146 ARG A O 1
ATOM 1159 N N . PRO A 1 147 ? 26.687 0.453 -17.362 1.00 43.78 147 PRO A N 1
ATOM 1160 C CA . PRO A 1 147 ? 25.670 1.081 -16.517 1.00 43.78 147 PRO A CA 1
ATOM 1161 C C . PRO A 1 147 ? 26.123 1.045 -15.046 1.00 43.78 147 PRO A C 1
ATOM 1163 O O . PRO A 1 147 ? 26.278 -0.030 -14.460 1.00 43.78 147 PRO A O 1
ATOM 1166 N N . GLN A 1 148 ? 26.381 2.213 -14.452 1.00 43.53 148 GLN A N 1
ATOM 1167 C CA . GLN A 1 148 ? 26.735 2.345 -13.039 1.00 43.53 148 GLN A CA 1
ATOM 1168 C C . GLN A 1 148 ? 25.495 2.632 -12.183 1.00 43.53 148 GLN A C 1
ATOM 1170 O O . GLN A 1 148 ? 24.911 3.703 -12.249 1.00 43.53 148 GLN A O 1
ATOM 1175 N N . ALA A 1 149 ? 25.143 1.613 -11.400 1.00 38.25 149 ALA A N 1
ATOM 1176 C CA . ALA A 1 149 ? 24.600 1.616 -10.044 1.00 38.25 149 ALA A CA 1
ATOM 1177 C C . ALA A 1 149 ? 23.995 2.913 -9.462 1.00 38.25 149 ALA A C 1
ATOM 1179 O O . ALA A 1 149 ? 24.692 3.884 -9.159 1.00 38.25 149 ALA A O 1
ATOM 1180 N N . ASP A 1 150 ? 22.719 2.784 -9.093 1.00 49.41 150 ASP A N 1
ATOM 1181 C CA . ASP A 1 150 ? 22.145 3.343 -7.870 1.00 49.41 150 ASP A CA 1
ATOM 1182 C C . ASP A 1 150 ? 23.085 3.094 -6.673 1.00 49.41 150 ASP A C 1
ATOM 1184 O O . ASP A 1 150 ? 23.381 1.945 -6.348 1.00 49.41 150 ASP A O 1
ATOM 1188 N N . SER A 1 151 ? 23.600 4.181 -6.078 1.00 37.56 151 SER A N 1
ATOM 1189 C CA . SER A 1 151 ? 24.237 4.340 -4.740 1.00 37.56 151 SER A CA 1
ATOM 1190 C C . SER A 1 151 ? 25.244 5.508 -4.717 1.00 37.56 151 SER A C 1
ATOM 1192 O O . SER A 1 151 ? 25.653 5.943 -3.645 1.00 37.56 151 SER A O 1
ATOM 1194 N N . ALA A 1 152 ? 25.624 6.078 -5.868 1.00 43.72 152 ALA A N 1
ATOM 1195 C CA . ALA A 1 152 ? 26.619 7.161 -5.928 1.00 43.72 152 ALA A CA 1
ATOM 1196 C C . ALA A 1 152 ? 26.068 8.581 -5.668 1.00 43.72 152 ALA A C 1
ATOM 1198 O O . ALA A 1 152 ? 26.851 9.497 -5.400 1.00 43.72 152 ALA A O 1
ATOM 1199 N N . SER A 1 153 ? 24.746 8.793 -5.691 1.00 43.06 153 SER A N 1
ATOM 1200 C CA . SER A 1 153 ? 24.166 10.140 -5.524 1.00 43.06 153 SER A CA 1
ATOM 1201 C C . SER A 1 153 ? 24.342 10.736 -4.120 1.00 43.06 153 SER A C 1
ATOM 1203 O O . SER A 1 153 ? 24.131 11.932 -3.946 1.00 43.06 153 SER A O 1
ATOM 1205 N N . LEU A 1 154 ? 24.786 9.954 -3.128 1.00 41.97 154 LEU A N 1
ATOM 1206 C CA . LEU A 1 154 ? 25.072 10.451 -1.775 1.00 41.97 154 LEU A CA 1
ATOM 1207 C C . LEU A 1 154 ? 2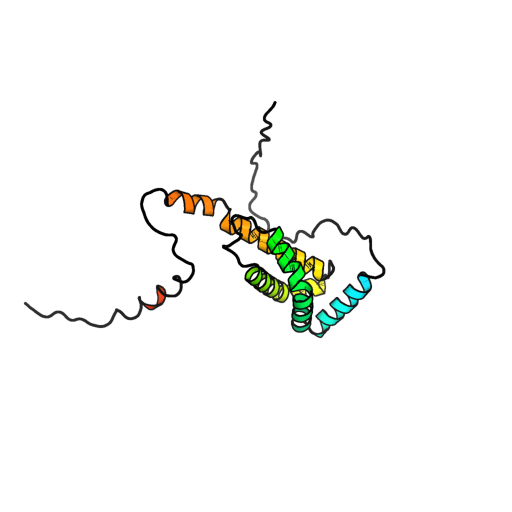6.554 10.781 -1.521 1.00 41.97 154 LEU A C 1
ATOM 1209 O O . LEU A 1 154 ? 26.859 11.452 -0.539 1.00 41.97 154 LEU A O 1
ATOM 1213 N N . SER A 1 155 ? 27.486 10.385 -2.394 1.00 44.34 155 SER A N 1
ATOM 1214 C CA . SER A 1 155 ? 28.928 10.561 -2.130 1.00 44.34 155 SER A CA 1
ATOM 1215 C C . SER A 1 155 ? 29.557 11.759 -2.849 1.00 44.34 155 SER A C 1
ATOM 1217 O O . SER A 1 155 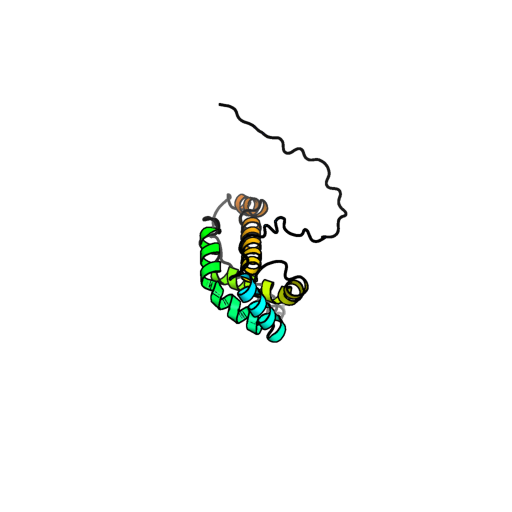? 30.585 12.265 -2.403 1.00 44.34 155 SER A O 1
ATOM 1219 N N . MET A 1 156 ? 28.937 12.277 -3.915 1.00 45.78 156 MET A N 1
ATOM 1220 C CA . MET A 1 156 ? 29.474 13.442 -4.639 1.00 45.78 156 MET A CA 1
ATOM 1221 C C . MET A 1 156 ? 29.164 14.794 -3.983 1.00 45.78 156 MET A C 1
ATOM 1223 O O . MET A 1 156 ? 29.805 15.784 -4.323 1.00 45.78 156 MET A O 1
ATOM 1227 N N . HIS A 1 157 ? 28.257 14.853 -3.003 1.00 48.66 157 HIS A N 1
ATOM 1228 C CA . HIS A 1 157 ? 28.000 16.094 -2.263 1.00 48.66 157 HIS A CA 1
ATOM 1229 C C . HIS A 1 157 ? 28.929 16.302 -1.055 1.00 48.66 157 HIS A C 1
ATOM 1231 O O . HIS A 1 157 ? 29.034 17.424 -0.566 1.00 48.66 157 HIS A O 1
ATOM 1237 N N . LEU A 1 158 ? 29.646 15.266 -0.594 1.00 44.69 158 LEU A N 1
ATOM 1238 C CA . LEU A 1 158 ? 30.489 15.366 0.606 1.00 44.69 158 LEU A CA 1
ATOM 1239 C C . LEU A 1 158 ? 31.980 15.620 0.302 1.00 44.69 158 LEU A C 1
ATOM 1241 O O . LEU A 1 158 ? 32.685 16.186 1.131 1.00 44.69 158 LEU A O 1
ATOM 1245 N N . ALA A 1 159 ? 32.466 15.287 -0.900 1.00 49.62 159 ALA A N 1
ATOM 1246 C CA . ALA A 1 159 ? 33.865 15.529 -1.284 1.00 49.62 159 ALA A CA 1
ATOM 1247 C C . ALA A 1 159 ? 34.153 16.980 -1.730 1.00 49.62 159 ALA A C 1
ATOM 1249 O O . ALA A 1 159 ? 35.307 17.402 -1.749 1.00 49.62 159 ALA A O 1
ATOM 1250 N N . ALA A 1 160 ? 33.124 17.772 -2.054 1.00 49.31 160 ALA A N 1
ATOM 1251 C CA . ALA A 1 160 ? 33.289 19.146 -2.540 1.00 49.31 160 ALA A CA 1
ATOM 1252 C C . ALA A 1 160 ? 33.460 20.202 -1.425 1.00 49.31 160 ALA A C 1
ATOM 1254 O O . ALA A 1 160 ? 33.819 21.341 -1.721 1.00 49.31 160 ALA A O 1
ATOM 1255 N N . GLN A 1 161 ? 33.227 19.858 -0.149 1.00 50.47 161 GLN A N 1
ATOM 1256 C CA . GLN A 1 161 ? 33.226 20.838 0.950 1.00 50.47 161 GLN A CA 1
ATOM 1257 C C . GLN A 1 161 ? 34.517 20.863 1.793 1.00 50.47 161 GLN A C 1
ATOM 1259 O O . GLN A 1 161 ? 34.690 21.773 2.597 1.00 50.47 161 GLN A O 1
ATOM 1264 N N . ILE A 1 162 ? 35.462 19.937 1.572 1.00 54.94 162 ILE A N 1
ATOM 1265 C CA . ILE A 1 162 ? 36.685 19.815 2.399 1.00 54.94 162 ILE A CA 1
ATOM 1266 C C . ILE A 1 162 ? 37.944 20.396 1.707 1.00 54.94 162 ILE A C 1
ATOM 1268 O O . ILE A 1 162 ? 38.983 20.566 2.332 1.00 54.94 162 ILE A O 1
ATOM 1272 N N . GLY A 1 163 ? 37.865 20.794 0.431 1.00 49.94 163 GLY A N 1
ATOM 1273 C CA . GLY A 1 163 ? 39.033 21.217 -0.362 1.00 49.94 163 GLY A CA 1
ATOM 1274 C C . GLY A 1 163 ? 39.334 22.722 -0.458 1.00 49.94 163 GLY A C 1
ATOM 1275 O O . GLY A 1 163 ? 40.217 23.095 -1.223 1.00 49.94 163 GLY A O 1
ATOM 1276 N N . ARG A 1 164 ? 38.624 23.616 0.250 1.00 45.19 164 ARG A N 1
ATOM 1277 C CA . ARG A 1 164 ? 38.941 25.065 0.267 1.00 45.19 164 ARG A CA 1
ATOM 1278 C C . ARG A 1 164 ? 39.603 25.478 1.578 1.00 45.19 164 ARG A C 1
ATOM 1280 O O . ARG A 1 164 ? 39.062 26.258 2.353 1.00 45.19 164 ARG A O 1
ATOM 1287 N N . GLY A 1 165 ? 40.798 24.950 1.797 1.00 50.59 165 GLY A N 1
ATOM 1288 C CA . GLY A 1 165 ? 41.714 25.393 2.835 1.00 50.59 165 GLY A CA 1
ATOM 1289 C C . GLY A 1 165 ? 43.145 25.224 2.343 1.00 50.59 165 GLY A C 1
ATOM 1290 O O . GLY A 1 165 ? 43.563 24.110 2.066 1.00 50.59 165 GLY A O 1
ATOM 1291 N N . ALA A 1 166 ? 43.862 26.345 2.272 1.00 48.28 166 ALA A N 1
ATOM 1292 C CA . ALA A 1 166 ? 45.303 26.478 2.066 1.00 48.28 166 ALA A CA 1
ATOM 1293 C C . ALA A 1 166 ? 45.876 26.109 0.683 1.00 48.28 166 ALA A C 1
ATOM 1295 O O . ALA A 1 166 ? 45.991 24.946 0.312 1.00 48.28 166 ALA A O 1
ATOM 1296 N N . SER A 1 167 ? 46.404 27.120 -0.015 1.00 45.25 167 SER A N 1
ATOM 1297 C CA . SER A 1 167 ? 47.860 27.239 -0.206 1.00 45.25 167 SER A CA 1
ATOM 1298 C C . SER A 1 167 ? 48.241 28.599 -0.793 1.00 45.25 167 SER A C 1
ATOM 1300 O O . SER A 1 167 ? 47.762 29.016 -1.845 1.00 45.25 167 SER A O 1
ATOM 1302 N N . THR A 1 168 ? 49.125 29.271 -0.066 1.00 54.59 168 THR A N 1
ATOM 1303 C CA . THR A 1 168 ? 50.053 30.322 -0.490 1.00 54.59 168 THR A CA 1
ATOM 1304 C C . THR A 1 168 ? 50.734 29.978 -1.820 1.00 54.59 168 THR A C 1
ATOM 1306 O O . THR A 1 168 ? 51.050 28.811 -2.054 1.00 54.59 168 THR A O 1
ATOM 1309 N N . PRO A 1 169 ? 51.125 30.987 -2.612 1.00 52.91 169 PRO A N 1
ATOM 1310 C CA . PRO A 1 169 ? 52.419 30.880 -3.268 1.0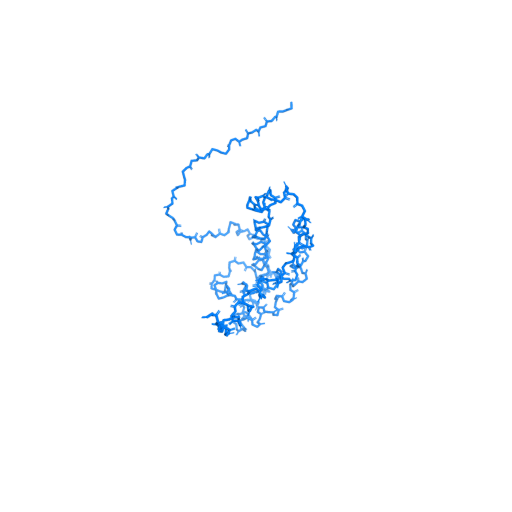0 52.91 169 PRO A CA 1
ATOM 1311 C C . PRO A 1 169 ? 53.303 32.093 -2.988 1.00 52.91 169 PRO A C 1
ATOM 1313 O O . PRO A 1 169 ? 52.906 33.251 -3.102 1.00 52.91 169 PRO A O 1
ATOM 1316 N N . ALA A 1 170 ? 54.537 31.770 -2.619 1.00 40.62 170 ALA A N 1
ATOM 1317 C CA . ALA A 1 170 ? 55.672 32.664 -2.653 1.00 40.62 170 ALA A CA 1
ATOM 1318 C C . ALA A 1 170 ? 56.289 32.687 -4.061 1.00 40.62 170 ALA A C 1
ATOM 1320 O O . ALA A 1 170 ? 56.266 31.676 -4.765 1.00 40.62 170 ALA A O 1
ATOM 1321 N N . ARG A 1 171 ? 57.001 33.795 -4.316 1.00 40.25 171 ARG A N 1
ATOM 1322 C CA . ARG A 1 171 ? 58.216 33.925 -5.140 1.00 40.25 171 ARG A CA 1
ATOM 1323 C C . ARG A 1 171 ? 58.019 34.356 -6.599 1.00 40.25 171 ARG A C 1
ATOM 1325 O O . ARG A 1 171 ? 57.663 33.551 -7.453 1.00 40.25 171 ARG A O 1
ATOM 1332 N N . GLN A 1 172 ? 58.400 35.603 -6.880 1.00 49.81 172 GLN A N 1
ATOM 1333 C CA . GLN A 1 172 ? 59.696 35.937 -7.491 1.00 49.81 172 GLN A CA 1
ATOM 1334 C C . GLN A 1 172 ? 60.197 37.266 -6.930 1.00 49.81 172 GLN A C 1
ATOM 1336 O O . GLN A 1 172 ? 59.336 38.130 -6.658 1.00 49.81 172 GLN A O 1
#

pLDDT: mean 70.41, std 24.33, range [33.16, 97.88]

Secondary structure (DSSP, 8-state):
----------------------PPS------TTTHHHHHHHHHHHHHHHHHHHHHHHHHHHHHHHHHHHHHHS-TTTBTTB-HHHHHHHHHHHHHHHHHHHHHH--S-HHHHHHHHHHHHHHHHHHHHHSHHHHHHHHSS-SS------TTGGGTTTTTTSS----------

Radius of gyration: 24.78 Å; chains: 1; bounding box: 83×50×62 Å

Sequence (172 aa):
MGFLLRHYDAHEVDMDQPAGQQPPPGSAAAGAAGEGHLDQETLARLRRDGQAALAREFLRHRHRLRRMIEVRLDRRLAGRVDPSEVLEQTFLEAARQLDQYLAQAPMPLFLWLRYLTGQRILALHRQFLGPEAAVSSQTADGRAGRPQADSASLSMHLAAQIGRGASTPARQ